Protein AF-A0A227J2B2-F1 (afdb_monomer)

Structure (mmCIF, N/CA/C/O backbone):
data_AF-A0A227J2B2-F1
#
_entry.id   AF-A0A227J2B2-F1
#
loop_
_atom_site.group_PDB
_atom_site.id
_atom_site.type_symbol
_atom_site.label_atom_id
_atom_site.label_alt_id
_atom_site.label_comp_id
_atom_site.label_asym_id
_atom_site.label_entity_id
_atom_site.label_seq_id
_atom_site.pdbx_PDB_ins_code
_atom_site.Cartn_x
_atom_site.Cartn_y
_atom_site.Cartn_z
_atom_site.occupancy
_atom_site.B_iso_or_equiv
_atom_site.auth_seq_id
_atom_site.auth_comp_id
_atom_site.auth_asym_id
_atom_site.auth_atom_id
_atom_site.pdbx_PDB_model_num
ATOM 1 N N . MET A 1 1 ? 15.144 15.136 -18.220 1.00 77.00 1 MET A N 1
ATOM 2 C CA . MET A 1 1 ? 14.434 13.911 -17.806 1.00 77.00 1 MET A CA 1
ATOM 3 C C . MET A 1 1 ? 15.116 12.767 -18.511 1.00 77.00 1 MET A C 1
ATOM 5 O O . MET A 1 1 ? 15.376 12.895 -19.699 1.00 77.00 1 MET A O 1
ATOM 9 N N . GLU A 1 2 ? 15.487 11.731 -17.775 1.00 92.62 2 GLU A N 1
ATOM 10 C CA . GLU A 1 2 ? 16.047 10.514 -18.357 1.00 92.62 2 GLU A CA 1
ATOM 11 C C . GLU A 1 2 ? 14.884 9.619 -18.799 1.00 9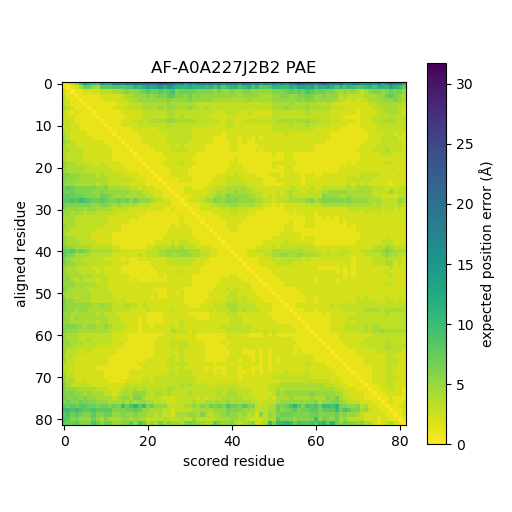2.62 2 GLU A C 1
ATOM 13 O O . GLU A 1 2 ? 13.910 9.467 -18.058 1.00 92.62 2 GLU A O 1
ATOM 18 N N . HIS A 1 3 ? 14.938 9.112 -20.029 1.00 95.50 3 HIS A N 1
ATOM 19 C CA . HIS A 1 3 ? 13.934 8.187 -20.548 1.00 95.50 3 HIS A CA 1
ATOM 20 C C . HIS A 1 3 ? 14.299 6.758 -20.130 1.00 95.50 3 HIS A C 1
ATOM 22 O O . HIS A 1 3 ? 15.475 6.407 -20.125 1.00 95.50 3 HIS A O 1
ATOM 28 N N . ILE A 1 4 ? 13.293 5.949 -19.789 1.00 97.12 4 ILE A N 1
ATOM 29 C CA . ILE A 1 4 ? 13.445 4.505 -19.574 1.00 97.12 4 ILE A CA 1
ATOM 30 C C . ILE A 1 4 ? 12.873 3.750 -20.769 1.00 97.12 4 ILE A C 1
ATOM 32 O O . ILE A 1 4 ? 11.950 4.234 -21.430 1.00 97.12 4 ILE A O 1
ATOM 36 N N . GLU A 1 5 ? 13.380 2.548 -21.011 1.00 98.00 5 GLU A N 1
ATOM 37 C CA . GLU A 1 5 ? 12.851 1.681 -22.055 1.00 98.00 5 GLU A CA 1
ATOM 38 C C . GLU A 1 5 ? 11.588 0.953 -21.577 1.00 98.00 5 GLU A C 1
ATOM 40 O O . GLU A 1 5 ? 11.371 0.729 -20.383 1.00 98.00 5 GLU A O 1
ATOM 45 N N . TRP A 1 6 ? 10.756 0.507 -22.521 1.00 97.44 6 TRP A N 1
ATOM 46 C CA . TRP A 1 6 ? 9.542 -0.258 -22.205 1.00 97.44 6 TRP A CA 1
ATOM 47 C C . TRP A 1 6 ? 9.837 -1.509 -21.364 1.00 97.44 6 TRP A C 1
ATOM 49 O O . TRP A 1 6 ? 9.119 -1.825 -20.415 1.00 97.44 6 TRP A O 1
ATOM 59 N N . ASN A 1 7 ? 10.948 -2.183 -21.662 1.00 97.94 7 ASN A N 1
ATOM 60 C CA . ASN A 1 7 ? 11.381 -3.369 -20.930 1.00 97.94 7 ASN A CA 1
ATOM 61 C C . ASN A 1 7 ? 11.740 -3.069 -19.469 1.00 97.94 7 ASN A C 1
ATOM 63 O O . ASN A 1 7 ? 11.674 -3.973 -18.641 1.00 97.94 7 ASN A O 1
ATOM 67 N N . ASP A 1 8 ? 12.126 -1.838 -19.129 1.00 97.81 8 ASP A N 1
ATOM 68 C CA . ASP A 1 8 ? 12.381 -1.460 -17.739 1.00 97.81 8 ASP A CA 1
ATOM 69 C C . ASP A 1 8 ? 11.075 -1.267 -16.977 1.00 97.81 8 ASP A C 1
ATOM 71 O O . ASP A 1 8 ? 10.948 -1.748 -15.853 1.00 97.81 8 ASP A O 1
ATOM 75 N N . PHE A 1 9 ? 10.072 -0.662 -17.616 1.00 96.94 9 PHE A N 1
ATOM 76 C CA . PHE A 1 9 ? 8.731 -0.553 -17.049 1.00 96.94 9 PHE A CA 1
ATOM 77 C C . PHE A 1 9 ? 8.108 -1.932 -16.789 1.00 96.94 9 PHE A C 1
ATOM 79 O O . PHE A 1 9 ? 7.592 -2.173 -15.700 1.00 96.94 9 PHE A O 1
ATOM 86 N N . GLN A 1 10 ? 8.220 -2.868 -17.738 1.00 97.56 10 GLN A N 1
ATOM 87 C CA . GLN A 1 10 ? 7.668 -4.222 -17.587 1.00 97.56 10 GLN A CA 1
ATOM 88 C C . GLN A 1 10 ? 8.285 -5.029 -16.435 1.00 97.56 10 GLN A C 1
ATOM 90 O O . GLN A 1 10 ? 7.673 -5.991 -15.977 1.00 97.56 10 GLN A O 1
ATOM 95 N N . LYS A 1 11 ? 9.480 -4.661 -15.953 1.00 97.88 11 LYS A N 1
ATOM 96 C CA . 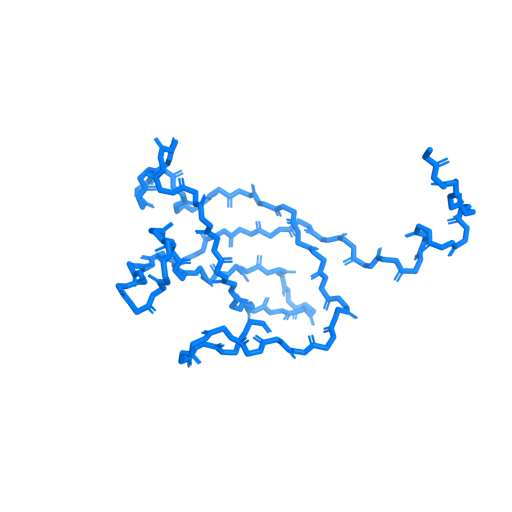LYS A 1 11 ? 10.093 -5.302 -14.779 1.00 97.88 11 LYS A CA 1
ATOM 97 C C . LYS A 1 11 ? 9.427 -4.886 -13.469 1.00 97.88 11 LYS A C 1
ATOM 99 O O . LYS A 1 11 ? 9.660 -5.544 -12.460 1.00 97.88 11 LYS A O 1
ATOM 104 N N . ILE A 1 12 ? 8.663 -3.796 -13.439 1.00 98.25 12 ILE A N 1
ATOM 105 C CA . ILE A 1 12 ? 8.021 -3.297 -12.222 1.00 98.25 12 ILE A CA 1
ATOM 106 C C . ILE A 1 12 ? 6.692 -4.033 -12.041 1.00 98.25 12 ILE A C 1
ATOM 108 O O . ILE A 1 12 ? 5.767 -3.857 -12.831 1.00 98.25 12 ILE A O 1
ATOM 112 N N . ASP A 1 13 ? 6.583 -4.843 -10.988 1.00 98.12 13 ASP A N 1
ATOM 113 C CA . ASP A 1 13 ? 5.331 -5.534 -10.675 1.00 98.12 13 ASP A CA 1
ATOM 114 C C . ASP A 1 13 ? 4.420 -4.584 -9.888 1.00 98.12 13 ASP A C 1
ATOM 116 O O . ASP A 1 13 ? 4.620 -4.364 -8.690 1.00 98.12 13 ASP A O 1
ATOM 120 N N . ILE A 1 14 ? 3.457 -3.973 -10.584 1.00 98.25 14 ILE A N 1
ATOM 121 C CA . ILE A 1 14 ? 2.463 -3.064 -10.008 1.00 98.25 14 ILE A CA 1
ATOM 122 C C . ILE A 1 14 ? 1.143 -3.812 -9.853 1.00 98.25 14 ILE A C 1
ATOM 124 O O . ILE A 1 14 ? 0.578 -4.317 -10.823 1.00 98.25 14 ILE A O 1
ATOM 128 N N . ARG A 1 15 ? 0.609 -3.831 -8.633 1.00 98.38 15 ARG A N 1
ATOM 129 C CA . ARG A 1 15 ? -0.636 -4.525 -8.295 1.00 98.38 15 ARG A CA 1
ATOM 130 C C . ARG A 1 15 ? -1.632 -3.581 -7.657 1.00 98.38 15 ARG A C 1
ATOM 132 O O . ARG A 1 15 ? -1.249 -2.655 -6.945 1.00 98.38 15 ARG A O 1
ATOM 139 N N . VAL A 1 16 ? -2.910 -3.857 -7.886 1.00 98.62 16 VAL A N 1
ATOM 140 C CA . VAL A 1 16 ? -3.997 -3.261 -7.112 1.00 98.62 16 VAL A CA 1
ATOM 141 C C . VAL A 1 16 ? -4.264 -4.117 -5.877 1.00 98.62 16 VAL A C 1
ATOM 143 O O . VAL A 1 16 ? -4.291 -5.343 -5.968 1.00 98.62 16 VAL A O 1
ATOM 146 N N . GLY A 1 17 ? -4.462 -3.480 -4.728 1.00 98.62 17 GLY A N 1
ATOM 147 C CA . GLY A 1 17 ? -4.855 -4.149 -3.490 1.00 98.62 17 GLY A CA 1
ATOM 148 C C . GLY A 1 17 ? -5.774 -3.283 -2.647 1.00 98.62 17 GLY A C 1
ATOM 149 O O . GLY A 1 17 ? -5.866 -2.079 -2.875 1.00 98.62 17 GLY A O 1
ATOM 150 N N . THR A 1 18 ? -6.448 -3.888 -1.675 1.00 98.81 18 THR A N 1
ATOM 151 C CA . THR A 1 18 ? -7.411 -3.210 -0.799 1.00 98.81 18 THR A CA 1
ATOM 152 C C . THR A 1 18 ? -6.793 -2.963 0.569 1.00 98.81 18 THR A C 1
ATOM 154 O O . THR A 1 18 ? -6.249 -3.878 1.183 1.00 98.81 18 THR A O 1
ATOM 157 N N . ILE A 1 19 ? -6.879 -1.736 1.077 1.00 98.81 19 ILE A N 1
ATOM 158 C CA . ILE A 1 19 ? -6.449 -1.424 2.442 1.00 98.81 19 ILE A CA 1
ATOM 159 C C . ILE A 1 19 ? -7.410 -2.087 3.433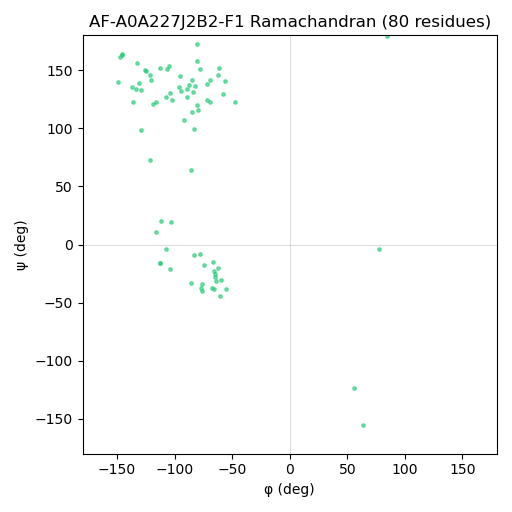 1.00 98.81 19 ILE A C 1
ATOM 161 O O . ILE A 1 19 ? -8.610 -1.813 3.419 1.00 98.81 19 ILE A O 1
ATOM 165 N N . ILE A 1 20 ? -6.872 -2.925 4.317 1.00 98.69 20 ILE A N 1
ATOM 166 C CA . ILE A 1 20 ? -7.639 -3.652 5.341 1.00 98.69 20 ILE A CA 1
ATOM 167 C C . ILE A 1 20 ? -7.328 -3.192 6.771 1.00 98.69 20 ILE A C 1
ATOM 169 O O . ILE A 1 20 ? -8.091 -3.489 7.684 1.00 98.69 20 ILE A O 1
ATOM 173 N N . GLU A 1 21 ? -6.230 -2.461 6.978 1.00 98.62 21 GLU A N 1
ATOM 174 C CA . GLU A 1 21 ? -5.851 -1.904 8.281 1.00 98.62 21 GLU A CA 1
ATOM 175 C C . GLU A 1 21 ? -5.088 -0.592 8.090 1.00 98.62 21 GLU A C 1
ATOM 177 O O . GLU A 1 21 ? -4.246 -0.485 7.190 1.00 98.62 21 GLU A O 1
ATOM 182 N N . VAL A 1 22 ? -5.373 0.386 8.952 1.00 98.56 22 VAL A N 1
ATOM 183 C CA . VAL A 1 22 ? -4.715 1.695 8.974 1.00 98.56 22 VAL A CA 1
ATOM 184 C C . VAL A 1 22 ? -4.407 2.062 10.419 1.00 98.56 22 VAL A C 1
ATOM 186 O O . VAL A 1 22 ? -5.310 2.153 11.249 1.00 98.56 22 VAL A O 1
ATOM 189 N N . GLU A 1 23 ? -3.137 2.313 10.715 1.00 97.94 23 GLU A N 1
ATOM 190 C CA . GLU A 1 23 ? -2.680 2.743 12.036 1.00 97.94 23 GLU A CA 1
ATOM 191 C C . GLU A 1 23 ? -1.880 4.040 11.931 1.00 97.94 23 GLU A C 1
ATOM 193 O O . GLU A 1 23 ? -1.183 4.281 10.942 1.00 97.94 23 GLU A O 1
ATOM 198 N N . ASP A 1 24 ? -1.924 4.855 12.984 1.00 97.44 24 ASP A N 1
ATOM 199 C CA . ASP A 1 24 ? -1.029 6.002 13.113 1.00 97.44 24 ASP A CA 1
ATOM 200 C C . ASP A 1 24 ? 0.431 5.534 13.178 1.00 97.44 24 ASP A C 1
ATOM 202 O O . ASP A 1 24 ? 0.742 4.467 13.722 1.00 97.44 24 ASP A O 1
ATOM 206 N N . PHE A 1 25 ? 1.337 6.338 12.620 1.00 97.31 25 PHE A N 1
ATOM 207 C CA . PHE A 1 25 ? 2.770 6.073 12.671 1.00 97.31 25 PHE A CA 1
ATOM 208 C C . PHE A 1 25 ? 3.528 7.225 13.354 1.00 97.31 25 PHE A C 1
ATOM 210 O O . PHE A 1 25 ? 4.191 8.016 12.678 1.00 97.31 25 PHE A O 1
ATOM 217 N N . PRO A 1 26 ? 3.411 7.362 14.689 1.00 95.50 26 PRO A N 1
ATOM 218 C CA . PRO A 1 26 ? 3.978 8.492 15.426 1.00 95.50 26 PRO A CA 1
ATOM 219 C C . PRO A 1 26 ? 5.5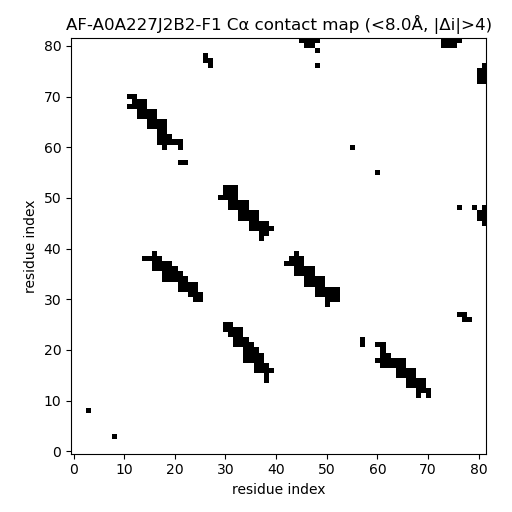13 8.532 15.405 1.00 95.50 26 PRO A C 1
ATOM 221 O O . PRO A 1 26 ? 6.094 9.599 15.577 1.00 95.50 26 PRO A O 1
ATOM 224 N N . GLU A 1 27 ? 6.183 7.401 15.171 1.00 94.81 27 GLU A N 1
ATOM 225 C CA . GLU A 1 27 ? 7.645 7.320 15.073 1.00 94.81 27 GLU A CA 1
ATOM 226 C C . GLU A 1 27 ? 8.187 7.808 13.717 1.00 94.81 27 GLU A C 1
ATOM 228 O O . GLU A 1 27 ? 9.401 7.931 13.539 1.00 94.81 27 GLU A O 1
ATOM 233 N N . ALA A 1 28 ? 7.317 8.079 12.738 1.00 92.38 28 ALA A N 1
ATOM 234 C CA . ALA A 1 28 ? 7.729 8.631 11.457 1.00 92.38 28 ALA A CA 1
ATOM 235 C C . ALA A 1 28 ? 8.144 10.105 11.591 1.00 92.38 28 ALA A C 1
ATOM 237 O O . ALA A 1 28 ? 7.458 10.915 12.205 1.00 92.38 28 ALA A O 1
ATOM 238 N N . HIS A 1 29 ? 9.234 10.491 10.918 1.00 91.06 29 HIS A N 1
ATOM 239 C CA . HIS A 1 29 ? 9.708 11.884 10.907 1.00 91.06 29 HIS A CA 1
ATOM 240 C C . HIS A 1 29 ? 8.663 12.869 10.344 1.00 91.06 29 HIS A C 1
ATOM 242 O O . HIS A 1 29 ? 8.651 14.050 10.685 1.00 91.06 29 HIS A O 1
ATOM 248 N N . ARG A 1 30 ? 7.813 12.413 9.422 1.00 94.50 30 ARG A N 1
ATOM 249 C CA . ARG A 1 30 ? 6.667 13.174 8.913 1.00 94.50 30 ARG A CA 1
ATOM 250 C C . ARG A 1 30 ? 5.400 12.372 9.187 1.00 94.50 30 ARG A C 1
ATOM 252 O O . ARG A 1 30 ? 5.479 11.148 9.071 1.00 94.50 30 ARG A O 1
ATOM 259 N N . PRO A 1 31 ? 4.262 13.031 9.473 1.00 96.62 31 PRO A N 1
ATOM 260 C CA . PRO A 1 31 ? 2.989 12.353 9.677 1.00 96.62 31 PRO A CA 1
ATOM 261 C C . PRO A 1 31 ? 2.710 11.327 8.576 1.00 96.62 31 PRO A C 1
ATOM 263 O O . PRO A 1 31 ? 2.733 11.642 7.383 1.00 96.62 31 PRO A O 1
ATOM 266 N N . ALA A 1 32 ? 2.506 10.083 8.991 1.00 97.56 32 ALA A N 1
ATOM 267 C CA . ALA A 1 32 ? 2.294 8.951 8.109 1.00 97.56 32 ALA A CA 1
ATOM 268 C C . ALA A 1 32 ? 1.356 7.940 8.767 1.00 97.56 32 ALA A C 1
ATOM 270 O O . ALA A 1 32 ? 1.196 7.918 9.989 1.00 97.56 32 ALA A O 1
ATOM 271 N N . TYR A 1 33 ? 0.791 7.069 7.939 1.00 98.06 33 TYR A N 1
ATOM 272 C CA . TYR A 1 33 ? 0.091 5.875 8.392 1.00 98.06 33 TYR A CA 1
ATOM 273 C C . TYR A 1 33 ? 0.930 4.630 8.123 1.00 98.06 33 TYR A C 1
ATOM 275 O O . TYR A 1 33 ? 1.709 4.589 7.163 1.00 98.06 33 TYR A O 1
ATOM 283 N N . LYS A 1 34 ? 0.749 3.609 8.961 1.00 98.00 34 LYS A N 1
ATOM 284 C CA . LYS A 1 34 ? 1.056 2.215 8.631 1.00 98.00 34 LYS A CA 1
ATOM 285 C C . LYS A 1 34 ? -0.188 1.607 7.993 1.00 98.00 34 LYS A C 1
ATOM 287 O O . LYS A 1 34 ? -1.290 1.778 8.508 1.00 98.00 34 LYS A O 1
ATOM 292 N N . LEU A 1 35 ? -0.005 0.904 6.884 1.00 98.25 35 LEU A N 1
ATOM 293 C CA . LEU A 1 35 ? -1.080 0.284 6.117 1.00 98.25 35 LEU A CA 1
ATOM 294 C C . LEU A 1 35 ? -0.854 -1.223 6.038 1.00 98.25 35 LEU A C 1
ATOM 296 O O . LEU A 1 35 ? 0.280 -1.660 5.822 1.00 98.25 35 LEU A O 1
ATOM 300 N N . LYS A 1 36 ? -1.934 -2.003 6.125 1.00 98.50 36 LYS A N 1
ATOM 301 C CA . LYS A 1 36 ? -1.975 -3.367 5.585 1.00 98.50 36 LYS A CA 1
ATOM 302 C C . LYS A 1 36 ? -2.846 -3.387 4.341 1.00 98.50 36 LYS A C 1
ATOM 304 O O . LYS A 1 36 ? -3.995 -2.950 4.382 1.00 98.50 36 LYS A O 1
ATOM 309 N N . VAL A 1 37 ? -2.291 -3.905 3.254 1.00 98.75 37 VAL A N 1
ATOM 310 C CA . VAL A 1 37 ? -2.950 -3.988 1.950 1.00 98.75 37 VAL A CA 1
ATOM 311 C C . VAL A 1 37 ? -3.072 -5.452 1.559 1.00 98.75 37 VAL A C 1
ATOM 313 O O . VAL A 1 37 ? -2.060 -6.144 1.470 1.00 98.75 37 VAL A O 1
ATOM 316 N N . ASP A 1 38 ? -4.297 -5.918 1.344 1.00 98.69 38 ASP A N 1
ATOM 317 C CA . ASP A 1 38 ? -4.582 -7.230 0.769 1.00 98.69 38 ASP A CA 1
ATOM 318 C C . ASP A 1 38 ? -4.415 -7.169 -0.755 1.00 98.69 38 ASP A C 1
ATOM 320 O O . ASP A 1 38 ? -5.123 -6.427 -1.439 1.00 98.69 38 ASP A O 1
ATOM 324 N N . LEU A 1 39 ? -3.447 -7.923 -1.278 1.00 98.44 39 LEU A N 1
ATOM 325 C CA . LEU A 1 39 ? -3.115 -8.008 -2.703 1.00 98.44 39 LEU A CA 1
ATOM 326 C C . LEU A 1 39 ? -3.635 -9.307 -3.341 1.00 98.44 39 LEU A C 1
ATOM 328 O O . LEU A 1 39 ? -3.161 -9.718 -4.403 1.00 98.44 39 LEU A O 1
ATOM 332 N N . GLY A 1 40 ? -4.601 -9.962 -2.695 1.00 97.44 40 GLY A N 1
ATOM 333 C CA . GLY A 1 40 ? -5.192 -11.211 -3.150 1.00 97.44 40 GLY A CA 1
ATOM 334 C C . GLY A 1 40 ? -4.387 -12.451 -2.742 1.00 97.44 40 GLY A C 1
ATOM 335 O O . GLY A 1 40 ? -3.337 -12.356 -2.103 1.00 97.44 40 GLY A O 1
ATOM 336 N N . PRO A 1 41 ? -4.863 -13.650 -3.117 1.00 97.00 41 PRO A N 1
ATOM 337 C CA . PRO A 1 41 ? -4.381 -14.918 -2.564 1.00 97.00 41 PRO A CA 1
ATOM 338 C C . PRO A 1 41 ? -2.918 -15.244 -2.896 1.00 97.00 41 PRO A C 1
ATOM 340 O O . PRO A 1 41 ? -2.262 -15.930 -2.119 1.00 97.00 41 PRO A O 1
ATOM 343 N N . GLU A 1 42 ? -2.389 -14.758 -4.022 1.00 96.94 42 GLU A N 1
ATOM 344 C CA . GLU A 1 42 ? -1.013 -15.055 -4.446 1.00 96.94 42 GLU A CA 1
ATOM 345 C C . GLU A 1 42 ? 0.042 -14.245 -3.680 1.00 96.94 42 GLU A C 1
ATOM 347 O O . GLU A 1 42 ? 1.124 -14.749 -3.384 1.00 96.94 42 GLU A O 1
ATOM 352 N N . LEU A 1 43 ? -0.260 -12.982 -3.365 1.00 97.12 43 LEU A N 1
ATOM 353 C CA . LEU A 1 43 ? 0.683 -12.053 -2.730 1.00 97.12 43 LEU A CA 1
ATOM 354 C C . LEU A 1 43 ? 0.398 -11.839 -1.241 1.00 97.12 43 LEU A C 1
ATOM 356 O O . LEU A 1 43 ? 1.297 -11.439 -0.491 1.00 97.12 43 LEU A O 1
ATOM 360 N N . GLY A 1 44 ? -0.833 -12.126 -0.821 1.00 98.06 44 GLY A N 1
ATOM 361 C CA . GLY A 1 44 ? -1.321 -11.964 0.535 1.00 98.06 44 GLY A CA 1
ATOM 362 C C . GLY A 1 44 ? -1.336 -10.508 0.989 1.00 98.06 44 GLY A C 1
ATOM 363 O O . GLY A 1 44 ? -1.393 -9.564 0.199 1.00 98.06 44 GLY A O 1
ATOM 364 N N . VAL A 1 45 ? -1.263 -10.333 2.305 1.00 98.31 45 VAL A N 1
ATOM 365 C CA . VAL A 1 45 ? -1.280 -9.017 2.941 1.00 98.31 45 VAL A CA 1
ATOM 366 C C . VAL A 1 45 ? 0.140 -8.466 3.061 1.00 98.31 45 VAL A C 1
ATOM 368 O O . VAL A 1 45 ? 1.021 -9.109 3.639 1.00 98.31 45 VAL A O 1
ATOM 371 N N . LYS A 1 46 ? 0.362 -7.248 2.563 1.00 97.81 46 LYS A N 1
ATOM 372 C CA . LYS A 1 46 ? 1.638 -6.524 2.674 1.00 97.81 46 LYS A CA 1
ATOM 373 C C . LYS A 1 46 ? 1.514 -5.301 3.568 1.00 97.81 46 LYS A C 1
ATOM 375 O O . LYS A 1 46 ? 0.440 -4.719 3.701 1.00 97.81 46 LYS A O 1
ATOM 380 N N . LYS A 1 47 ? 2.635 -4.927 4.187 1.00 97.62 47 LYS A N 1
ATOM 381 C CA . LYS A 1 47 ? 2.755 -3.716 5.000 1.00 97.62 47 LYS A CA 1
ATOM 382 C C . LYS A 1 47 ? 3.308 -2.584 4.150 1.00 97.62 47 LYS A C 1
ATOM 384 O O . LYS A 1 47 ? 4.144 -2.814 3.289 1.00 97.62 47 LYS A O 1
ATOM 389 N N . SER A 1 48 ? 2.844 -1.371 4.406 1.00 97.38 48 SER A N 1
ATOM 390 C CA . SER A 1 48 ? 3.386 -0.165 3.791 1.00 97.38 48 SER A CA 1
ATOM 391 C C . SER A 1 48 ? 3.329 1.004 4.768 1.00 97.38 48 SER A C 1
ATOM 393 O O . SER A 1 48 ? 2.602 0.954 5.762 1.00 97.38 48 SER A O 1
ATOM 395 N N . SER A 1 49 ? 4.084 2.064 4.488 1.00 96.81 49 SER A N 1
ATOM 396 C CA . SER A 1 49 ? 3.933 3.347 5.166 1.00 96.81 49 SER A CA 1
ATOM 397 C C . SER A 1 49 ? 3.826 4.481 4.156 1.00 96.81 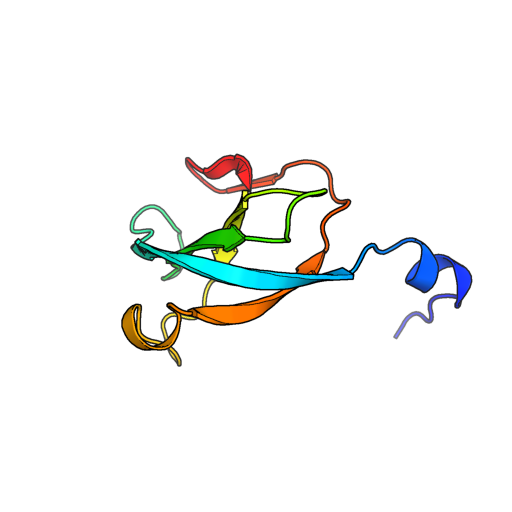49 SER A C 1
ATOM 399 O O . SER A 1 49 ? 4.622 4.562 3.220 1.00 96.81 49 SER A O 1
ATOM 401 N N . ALA A 1 50 ? 2.848 5.366 4.359 1.00 96.94 50 ALA A N 1
ATOM 402 C CA . ALA A 1 50 ? 2.549 6.455 3.437 1.00 96.94 50 ALA A CA 1
ATOM 403 C C . ALA A 1 50 ? 2.275 7.778 4.172 1.00 96.94 50 ALA A C 1
ATOM 405 O O . ALA A 1 50 ? 1.521 7.825 5.144 1.00 96.94 50 ALA A O 1
ATOM 406 N N . GLN A 1 51 ? 2.863 8.869 3.671 1.00 97.00 51 GLN A N 1
ATOM 407 C CA . GLN A 1 51 ? 2.700 10.238 4.187 1.00 97.00 51 GLN A CA 1
ATOM 408 C C . GLN A 1 51 ? 1.467 10.913 3.570 1.00 97.00 51 GLN A C 1
ATOM 410 O O . GLN A 1 51 ? 1.576 11.864 2.800 1.00 97.00 51 GLN A O 1
ATOM 415 N N . ILE A 1 52 ? 0.286 10.370 3.862 1.00 97.50 52 ILE A N 1
ATOM 416 C CA . ILE A 1 52 ? -0.985 10.753 3.220 1.00 97.50 52 ILE A CA 1
ATOM 417 C C . ILE A 1 52 ? -1.998 11.376 4.193 1.00 97.50 52 ILE A C 1
ATOM 419 O O . ILE A 1 52 ? -3.146 11.614 3.830 1.00 97.50 52 ILE A O 1
ATOM 423 N N . THR A 1 53 ? -1.560 11.703 5.410 1.00 97.62 53 THR A N 1
ATOM 424 C CA . THR A 1 53 ? -2.406 12.193 6.514 1.00 97.62 53 THR A CA 1
ATOM 425 C C . THR A 1 53 ? -3.028 13.573 6.270 1.00 97.62 53 THR A C 1
ATOM 427 O O . THR A 1 53 ? -3.905 13.988 7.014 1.00 97.62 53 THR A O 1
ATOM 430 N N . VAL A 1 54 ? -2.544 14.328 5.276 1.00 97.62 54 VAL A N 1
ATOM 431 C CA . VAL A 1 54 ? -3.067 15.669 4.947 1.00 97.62 54 VAL A CA 1
ATOM 432 C C . VAL A 1 54 ? -4.402 15.585 4.205 1.00 97.62 54 VAL A C 1
ATOM 434 O O . VAL A 1 54 ? -5.241 16.464 4.364 1.00 97.62 54 VAL A O 1
ATOM 437 N N . LEU A 1 55 ? -4.585 14.552 3.376 1.00 97.81 55 LEU A N 1
ATOM 438 C CA . LEU A 1 55 ? -5.733 14.434 2.469 1.00 97.81 55 LEU A CA 1
ATOM 439 C C . LEU A 1 55 ? -6.687 13.298 2.834 1.00 97.81 55 LEU A C 1
ATOM 441 O O . LEU A 1 55 ? -7.798 13.265 2.316 1.00 97.81 55 LEU A O 1
ATOM 445 N N . TYR A 1 56 ? -6.255 12.366 3.681 1.00 98.00 56 TYR A N 1
ATOM 446 C CA . TYR A 1 56 ? -7.034 11.186 4.020 1.00 98.00 56 TYR A CA 1
ATOM 447 C C . TYR A 1 56 ? -7.027 10.961 5.526 1.00 98.00 56 TYR A C 1
ATOM 449 O O . TYR A 1 56 ? -5.965 10.992 6.151 1.00 98.00 56 TYR A O 1
ATOM 457 N N . SER A 1 57 ? -8.206 10.693 6.084 1.00 98.00 57 SER A N 1
ATOM 458 C CA . SER A 1 57 ? -8.351 10.096 7.411 1.00 98.00 57 SER A CA 1
ATOM 459 C C . SER A 1 57 ? -8.158 8.575 7.350 1.00 98.00 57 SER A C 1
ATOM 461 O O . SER A 1 57 ? -8.064 7.981 6.271 1.00 98.00 57 SER A O 1
ATOM 463 N N . LYS A 1 58 ? -8.105 7.911 8.510 1.00 97.81 58 LYS A N 1
ATOM 464 C CA . LYS A 1 58 ? -8.000 6.442 8.568 1.00 97.81 58 LYS A CA 1
ATOM 465 C C . LYS A 1 58 ? -9.273 5.783 8.042 1.00 97.81 58 LYS A C 1
ATOM 467 O O . LYS A 1 58 ? -9.211 4.781 7.331 1.00 97.81 58 LYS A O 1
ATOM 472 N N . GLU A 1 59 ? -10.410 6.389 8.353 1.00 97.62 59 GLU A N 1
ATOM 473 C CA . GLU A 1 59 ? -11.743 5.967 7.947 1.00 97.62 59 GLU A CA 1
ATOM 474 C C . GLU A 1 59 ? -11.916 6.076 6.428 1.00 97.62 59 GLU A C 1
ATOM 476 O O . GLU A 1 59 ? -12.484 5.177 5.814 1.00 97.62 59 GLU A O 1
ATOM 481 N N . ASP A 1 60 ? -11.353 7.120 5.806 1.00 97.06 60 ASP A N 1
ATOM 482 C CA . ASP A 1 60 ? -11.382 7.283 4.348 1.00 97.06 60 ASP A CA 1
ATOM 483 C C . ASP A 1 60 ? -10.616 6.180 3.618 1.00 97.06 60 ASP A C 1
ATOM 485 O O . ASP A 1 60 ? -10.938 5.872 2.469 1.00 97.06 60 ASP A O 1
ATOM 489 N N . LEU A 1 61 ? -9.558 5.654 4.243 1.00 98.31 61 LEU A N 1
ATOM 490 C CA . LEU A 1 61 ? -8.602 4.731 3.636 1.00 98.31 61 LEU A CA 1
ATOM 491 C C . LEU A 1 61 ? -9.041 3.272 3.721 1.00 98.31 61 LEU A C 1
ATOM 493 O O . LEU A 1 61 ? -8.742 2.511 2.802 1.00 98.31 61 LEU A O 1
ATOM 497 N N . LEU A 1 62 ? -9.736 2.868 4.786 1.00 98.44 62 LEU A N 1
ATOM 498 C CA . LEU A 1 62 ? -10.215 1.493 4.919 1.00 98.44 62 LEU A CA 1
ATOM 499 C C . LEU A 1 62 ? -11.119 1.112 3.738 1.00 98.44 62 LEU A C 1
ATOM 501 O O . LEU A 1 62 ? -12.045 1.829 3.371 1.00 98.44 62 LEU A O 1
ATOM 505 N N . GLY A 1 63 ? -10.823 -0.027 3.113 1.00 98.38 63 GLY A N 1
ATOM 506 C CA . GLY A 1 63 ? -11.539 -0.518 1.937 1.00 98.38 63 GLY A CA 1
ATOM 507 C C . GLY A 1 63 ? -11.169 0.166 0.616 1.00 98.38 63 GLY A C 1
ATOM 508 O O . GLY A 1 63 ? -11.646 -0.273 -0.432 1.00 98.38 63 GLY A O 1
ATOM 509 N N . LYS A 1 64 ? -10.310 1.199 0.603 1.00 98.56 64 LYS A N 1
ATOM 510 C CA . LYS A 1 64 ? -9.828 1.778 -0.660 1.00 98.56 64 LYS A CA 1
ATOM 511 C C . LYS A 1 64 ? -8.896 0.819 -1.386 1.00 98.56 64 LYS A C 1
ATOM 513 O O . LYS A 1 64 ? -8.032 0.186 -0.778 1.00 98.56 64 LYS A O 1
ATOM 518 N N . GLN A 1 65 ? -9.026 0.801 -2.710 1.00 98.62 65 GLN A N 1
ATOM 519 C CA . GLN A 1 65 ? -8.045 0.181 -3.585 1.00 98.62 65 GLN A CA 1
ATOM 520 C C . GLN A 1 65 ? -6.875 1.131 -3.850 1.00 98.62 65 GLN A C 1
ATOM 522 O O . GLN A 1 65 ? -7.072 2.319 -4.107 1.00 98.62 65 GLN A O 1
ATOM 527 N N . VAL A 1 66 ? -5.659 0.596 -3.803 1.00 98.44 66 VAL A N 1
ATOM 528 C CA . VAL A 1 66 ? -4.406 1.317 -4.047 1.00 98.44 66 VAL A CA 1
ATOM 529 C C . VAL A 1 66 ? -3.514 0.538 -5.002 1.00 98.44 66 VAL A C 1
ATOM 531 O O . VAL A 1 66 ? -3.628 -0.681 -5.106 1.00 98.44 66 VAL A O 1
ATOM 534 N N . LEU A 1 67 ? -2.611 1.246 -5.682 1.00 98.50 67 LEU A N 1
ATOM 535 C CA . LEU A 1 67 ? -1.557 0.643 -6.494 1.00 98.50 67 LEU A CA 1
ATOM 536 C C . LEU A 1 67 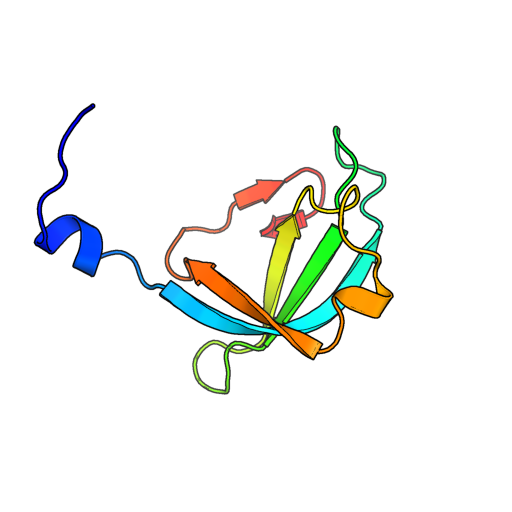? -0.272 0.526 -5.670 1.00 98.50 67 LEU A C 1
ATOM 538 O O . LEU A 1 67 ? 0.150 1.498 -5.044 1.00 98.50 67 LEU A O 1
ATOM 542 N N . ALA A 1 68 ? 0.361 -0.643 -5.696 1.00 97.81 68 ALA A N 1
ATOM 543 C CA . ALA A 1 68 ? 1.615 -0.915 -5.004 1.00 97.81 68 ALA A CA 1
ATOM 544 C C . ALA A 1 68 ? 2.619 -1.583 -5.945 1.00 97.81 68 ALA A C 1
ATOM 546 O O . ALA A 1 68 ? 2.256 -2.482 -6.702 1.00 97.81 68 ALA A O 1
ATOM 547 N N . VAL A 1 69 ? 3.887 -1.174 -5.862 1.00 98.19 69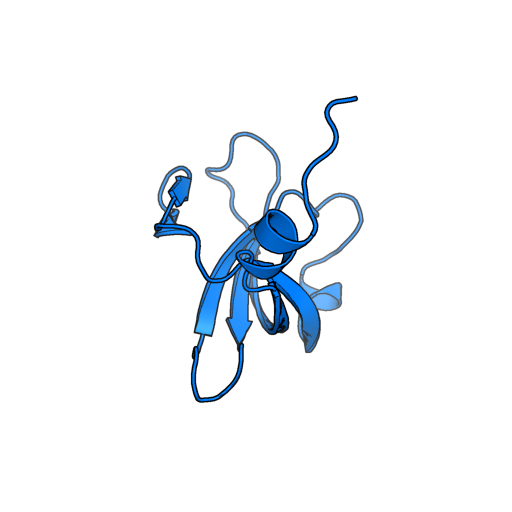 VAL A N 1
ATOM 548 C CA . VAL A 1 69 ? 5.001 -1.945 -6.430 1.00 98.19 69 VAL A CA 1
ATOM 549 C C . VAL A 1 69 ? 5.338 -3.058 -5.445 1.00 98.19 69 VAL A C 1
ATOM 551 O O . VAL A 1 69 ? 5.668 -2.773 -4.295 1.00 98.19 69 VAL A O 1
ATOM 554 N N . VAL A 1 70 ? 5.243 -4.315 -5.872 1.00 97.75 70 VAL A N 1
ATOM 555 C CA . VAL A 1 70 ? 5.305 -5.478 -4.965 1.00 97.75 70 VAL A CA 1
ATOM 556 C C . VAL A 1 70 ? 6.606 -6.272 -5.058 1.00 97.75 70 VAL A C 1
ATOM 558 O O . VAL A 1 70 ? 6.801 -7.209 -4.287 1.00 97.75 70 VAL A O 1
ATOM 561 N N . ASN A 1 71 ? 7.500 -5.907 -5.979 1.00 97.50 71 ASN A N 1
ATOM 562 C CA . ASN A 1 71 ? 8.742 -6.632 -6.247 1.00 97.50 71 ASN A CA 1
ATOM 563 C C . ASN A 1 71 ? 10.021 -5.879 -5.843 1.00 97.50 71 ASN A C 1
ATOM 565 O O . ASN A 1 71 ? 11.108 -6.215 -6.314 1.00 97.50 71 ASN A O 1
ATOM 569 N N . PHE A 1 72 ? 9.920 -4.889 -4.951 1.00 97.00 72 PHE A N 1
ATOM 570 C CA . PHE A 1 72 ? 11.097 -4.348 -4.271 1.00 97.00 72 PHE A CA 1
ATOM 571 C C . PHE A 1 72 ? 11.560 -5.269 -3.134 1.00 97.00 72 PHE A C 1
ATOM 573 O O . PHE A 1 72 ? 10.738 -5.953 -2.518 1.00 97.00 72 PHE A O 1
ATOM 580 N N . PRO A 1 73 ? 12.866 -5.275 -2.804 1.00 95.56 73 PRO A N 1
ATOM 581 C CA . PRO A 1 73 ? 13.305 -5.830 -1.533 1.00 95.56 73 PRO A CA 1
ATOM 582 C C . PRO A 1 73 ? 12.666 -5.045 -0.371 1.00 95.56 73 PRO A C 1
ATOM 584 O O . PRO A 1 73 ? 12.399 -3.847 -0.526 1.00 95.56 73 PRO A O 1
ATOM 587 N N . PRO A 1 74 ? 12.456 -5.678 0.797 1.00 94.19 74 PRO A N 1
ATOM 588 C CA . PRO A 1 74 ? 11.900 -4.991 1.955 1.00 94.19 74 PRO A CA 1
ATOM 589 C C . PRO A 1 74 ? 12.723 -3.761 2.349 1.00 94.19 74 PRO A C 1
ATOM 591 O O . PRO A 1 74 ? 13.958 -3.787 2.321 1.00 94.19 74 PRO A O 1
ATOM 594 N N . LYS A 1 75 ? 12.041 -2.684 2.740 1.00 93.38 75 LYS A N 1
ATOM 595 C CA . LYS A 1 75 ? 12.656 -1.411 3.123 1.00 93.38 75 LYS A CA 1
ATOM 596 C C . LYS A 1 75 ? 12.380 -1.104 4.589 1.00 93.38 75 LYS A C 1
ATOM 598 O O . LYS A 1 75 ? 11.232 -0.945 4.999 1.00 93.38 75 LYS A O 1
ATOM 603 N N . GLN A 1 76 ? 13.443 -0.919 5.367 1.00 92.44 76 GLN A N 1
ATOM 604 C CA . GLN A 1 76 ? 13.324 -0.460 6.749 1.00 92.44 76 GLN A CA 1
ATOM 605 C C . GLN A 1 76 ? 12.922 1.023 6.790 1.00 92.44 76 GLN A C 1
ATOM 607 O O . GLN A 1 76 ? 13.605 1.882 6.228 1.00 92.44 76 GLN A O 1
ATOM 612 N N . ILE A 1 77 ? 11.829 1.329 7.488 1.00 89.31 77 ILE A N 1
ATOM 613 C CA . ILE A 1 77 ? 11.341 2.684 7.756 1.00 89.31 77 ILE A CA 1
ATOM 614 C C . ILE A 1 77 ? 11.088 2.792 9.263 1.00 89.31 77 ILE A C 1
ATOM 616 O O . ILE A 1 77 ? 10.061 2.343 9.762 1.00 89.31 77 ILE A O 1
ATOM 620 N N . GLY A 1 78 ? 12.029 3.364 10.018 1.00 88.81 78 GLY A N 1
ATOM 621 C CA . GLY A 1 78 ? 11.916 3.403 11.483 1.00 88.81 78 GLY A CA 1
ATOM 622 C C . GLY A 1 78 ? 11.738 1.983 12.053 1.00 88.81 78 GLY A C 1
ATOM 623 O O . GLY A 1 78 ? 12.584 1.143 11.761 1.00 88.81 78 GLY A O 1
ATOM 624 N N . PRO A 1 79 ? 10.670 1.676 12.816 1.00 89.00 79 PRO A N 1
ATOM 625 C CA . PRO A 1 79 ? 10.381 0.328 13.323 1.00 89.00 79 PRO A CA 1
ATOM 626 C C . PRO A 1 79 ? 9.649 -0.612 12.339 1.00 89.00 79 PRO A C 1
ATOM 628 O O . PRO A 1 79 ? 9.510 -1.799 12.632 1.00 89.00 79 PRO A O 1
ATOM 631 N N . ILE A 1 80 ? 9.165 -0.130 11.188 1.00 90.00 80 ILE A N 1
ATOM 632 C CA . ILE A 1 80 ? 8.429 -0.943 10.204 1.00 90.00 80 ILE A CA 1
ATOM 633 C C . ILE A 1 80 ? 9.367 -1.440 9.101 1.00 90.00 80 ILE A C 1
ATOM 635 O O . ILE A 1 80 ? 10.149 -0.681 8.535 1.00 90.00 80 ILE A O 1
ATOM 639 N N . MET A 1 81 ? 9.224 -2.721 8.760 1.00 91.31 81 MET A N 1
ATOM 640 C CA . MET A 1 81 ? 9.706 -3.284 7.501 1.00 91.31 81 MET A CA 1
ATOM 641 C C . MET A 1 81 ? 8.573 -3.196 6.474 1.00 91.31 81 MET A C 1
ATOM 643 O O . MET A 1 81 ? 7.564 -3.899 6.616 1.00 91.31 81 MET A O 1
ATOM 647 N N . SER A 1 82 ? 8.721 -2.279 5.518 1.00 83.19 82 SER A N 1
ATOM 648 C CA . SER A 1 82 ? 7.800 -2.077 4.396 1.00 83.19 82 SER A CA 1
ATOM 649 C C . SER A 1 82 ? 8.164 -2.945 3.204 1.00 83.19 82 SER A C 1
ATOM 651 O O . SER A 1 82 ? 9.347 -3.330 3.082 1.00 83.19 82 SER A O 1
#

Secondary structure (DSSP, 8-state):
-----HHHHHTS-EEEEEEEEEEE-TTSSS--EEEEEE--TTT-EEEEEE--TTT--HHHHTT-EEEEE--SPP-EETTEE-

Organism: Vibrio parahaemolyticus (NCBI:txid67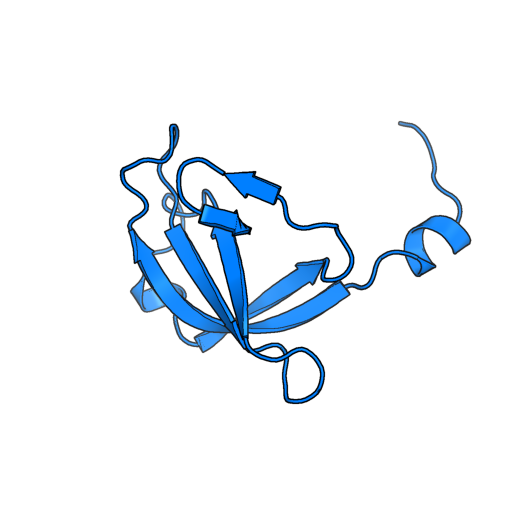0)

Sequence (82 aa):
MEHIEWNDFQKIDIRVGTIIEVEDFPEAHRPAYKLKVDLGPELGVKKSSAQITVLYSKEDLLGKQVLAVVNFPPKQIGPIMS

Foldseek 3Di:
DDDDDPVVVVVFDKAKWFWADWAWDPQAPATKIWTWTQRDDPLGIDIDIDNCVVPDDRVRRHGDIDIDRRPDDFDDGRPDTD

InterPro domains:
  IPR002547 tRNA-binding domain [PF01588] (14-78)
  IPR002547 tRNA-binding domain [PS50886] (8-82)
  IPR008231 Probable chaperone CsaA [TIGR02222] (6-82)
  IPR012340 Nucleic acid-binding, OB-fold [G3DSA:2.40.50.140] (1-82)
  IPR012340 Nucleic acid-binding, OB-fold [SSF50249] (4-82)

Mean predicted aligned error: 2.82 Å

pLDDT: mean 96.41, std 3.56, range [77.0, 98.81]

Radius of gyration: 14.08 Å; Cα contacts (8 Å, |Δi|>4): 134; chains: 1; bounding box: 28×31×38 Å

Solvent-accessible surface area (backbone atoms only — not comparable to full-atom values): 5028 Å² total; per-residue (Å²): 134,87,84,80,57,72,74,61,57,71,70,58,46,73,41,70,24,33,26,77,43,70,41,84,31,85,84,45,97,56,70,26,34,37,36,33,30,39,48,50,90,90,69,35,72,42,55,41,73,48,77,50,61,90,84,42,56,62,77,70,43,54,6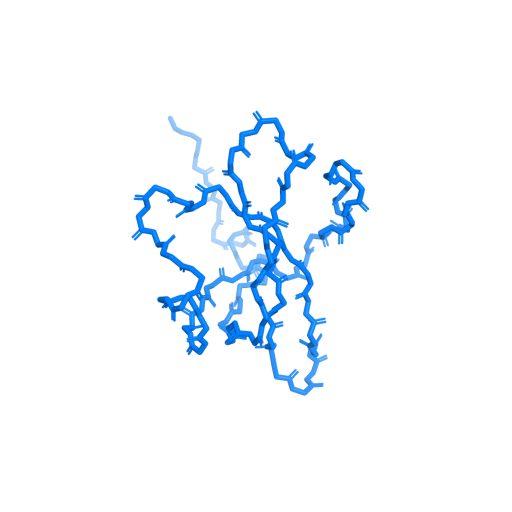8,35,75,45,81,41,76,74,74,66,79,78,42,81,54,84,94,44,72,52

Nearest PDB structures (foldseek):
  2q2i-assembly1_A  TM=9.686E-01  e=9.108E-10  Agrobacterium fabrum str. C58
  2q2h-assembly1_A  TM=9.647E-01  e=1.871E-09  Agrobacterium fabrum str. C58
  2q2i-assembly1_B  TM=9.529E-01  e=2.824E-08  Agrobacterium fabrum str. C58
  5zdi-assembly1_B  TM=9.901E-01  e=6.850E-08  Picrophilus oshimae DSM 9789
  2nzo-assembly1_A  TM=9.621E-01  e=2.317E-07  Bacillus subtilis